Protein AF-A0A839FUB1-F1 (afdb_monomer)

Sequence (98 aa):
MAHAAGHQPRAEEPASLWKRFNAGLHEFYVAPYRRVFARAKRDEEDLFMMLVLSEALGLPNPASGMTLELLPEMLDRMHEWHTRQGLEHSPMDGLSCC

Nearest PDB structures (foldseek):
  2l3l-assembly1_A  TM=3.312E-01  e=4.318E+00  Homo sapiens

Foldseek 3Di:
DDDDDDDDDDDDDPVVVVVVVVVVVVCVVCVVCPVVVVVVVVVVVLVLLCQLVCLVVVNDDPCHPVNPVVNVVSLVCQLVNCVVVVHPFDPDPPDGSD

pLDDT: mean 81.66, std 15.04, range [36.62, 94.81]

Radius of gyration: 26.13 Å; Cα contacts (8 Å, |Δi|>4): 39; chains: 1; bounding box: 70×50×49 Å

Mean predicted aligned error: 11.1 Å

Structure (mmCIF, N/CA/C/O backbone):
data_AF-A0A839FUB1-F1
#
_entry.id   AF-A0A839FUB1-F1
#
loop_
_atom_site.group_PDB
_atom_site.id
_atom_site.type_symbol
_atom_site.label_atom_id
_atom_site.label_alt_id
_atom_site.label_comp_id
_atom_site.label_asym_id
_atom_site.label_entity_id
_atom_site.label_seq_id
_atom_site.pdbx_PDB_ins_code
_atom_site.Cartn_x
_atom_site.Cartn_y
_atom_site.Cartn_z
_atom_site.occupancy
_atom_site.B_iso_or_equiv
_atom_site.auth_seq_id
_atom_site.auth_comp_id
_atom_site.auth_asym_id
_atom_site.auth_atom_id
_atom_site.pdbx_PDB_model_num
ATOM 1 N N . MET A 1 1 ? 49.764 41.118 -29.731 1.00 36.62 1 MET A N 1
ATOM 2 C CA . MET A 1 1 ? 49.498 40.193 -30.852 1.00 36.62 1 MET A CA 1
ATOM 3 C C . MET A 1 1 ? 49.643 38.767 -30.333 1.00 36.62 1 MET A C 1
ATOM 5 O O . MET A 1 1 ? 50.629 38.502 -29.665 1.00 36.62 1 MET A O 1
ATOM 9 N N . ALA A 1 2 ? 48.641 37.925 -30.619 1.00 42.53 2 ALA A N 1
ATOM 10 C CA . ALA A 1 2 ? 48.569 36.461 -30.471 1.00 42.53 2 ALA A CA 1
ATOM 11 C C . ALA A 1 2 ? 48.653 35.823 -29.060 1.00 42.53 2 ALA A C 1
ATOM 13 O O . ALA A 1 2 ? 49.691 35.316 -28.649 1.00 42.53 2 ALA A O 1
ATOM 14 N N . HIS A 1 3 ? 47.496 35.714 -28.390 1.00 37.44 3 HIS A N 1
ATOM 15 C CA . HIS A 1 3 ? 47.187 34.570 -27.519 1.00 37.44 3 HIS A CA 1
ATOM 16 C C . HIS A 1 3 ? 46.635 33.444 -28.406 1.00 37.44 3 HIS A C 1
ATOM 18 O O . HIS A 1 3 ? 45.549 33.584 -28.964 1.00 37.44 3 HIS A O 1
ATOM 24 N N . ALA A 1 4 ? 47.371 32.343 -28.550 1.00 48.09 4 ALA A N 1
ATOM 25 C CA . ALA A 1 4 ? 46.885 31.125 -29.193 1.00 48.09 4 ALA A CA 1
ATOM 26 C C . ALA A 1 4 ? 46.485 30.117 -28.105 1.00 48.09 4 ALA A C 1
ATOM 28 O O . ALA A 1 4 ? 47.308 29.337 -27.636 1.00 48.09 4 ALA A O 1
ATOM 29 N N . ALA A 1 5 ? 45.221 30.160 -27.677 1.00 47.03 5 ALA A N 1
ATOM 30 C CA . ALA A 1 5 ? 44.606 29.074 -26.922 1.00 47.03 5 ALA A CA 1
ATOM 31 C C . ALA A 1 5 ? 44.003 28.098 -27.941 1.00 47.03 5 ALA A C 1
ATOM 33 O O . ALA A 1 5 ? 43.017 28.412 -28.609 1.00 47.03 5 ALA A O 1
ATOM 34 N N . GLY A 1 6 ? 44.664 26.954 -28.117 1.00 41.69 6 GLY A N 1
ATOM 35 C CA . GLY A 1 6 ? 44.225 25.891 -29.010 1.00 41.69 6 GLY A CA 1
ATOM 36 C C . GLY A 1 6 ? 42.842 25.377 -28.617 1.00 41.69 6 GLY A C 1
ATOM 37 O O . GLY A 1 6 ? 42.593 25.015 -27.470 1.00 41.69 6 GLY A O 1
ATOM 38 N N . HIS A 1 7 ? 41.947 25.363 -29.596 1.00 47.47 7 HIS A N 1
ATOM 39 C CA . HIS A 1 7 ? 40.644 24.721 -29.545 1.00 47.47 7 HIS A CA 1
ATOM 40 C C . HIS A 1 7 ? 40.822 23.206 -29.359 1.00 47.47 7 HIS A C 1
ATOM 42 O O . HIS A 1 7 ? 41.402 22.545 -30.219 1.00 47.47 7 HIS A O 1
ATOM 48 N N . GLN A 1 8 ? 40.339 22.655 -28.244 1.00 58.47 8 GLN A N 1
ATOM 49 C CA . GLN A 1 8 ? 40.322 21.210 -28.017 1.00 58.47 8 GLN A CA 1
ATOM 50 C C . GLN A 1 8 ? 38.960 20.639 -28.455 1.00 58.47 8 GLN A C 1
ATOM 52 O O . GLN A 1 8 ? 37.933 21.094 -27.945 1.00 58.47 8 GLN A O 1
ATOM 57 N N . PRO A 1 9 ? 38.906 19.674 -29.394 1.00 48.09 9 PRO A N 1
ATOM 58 C CA . PRO A 1 9 ? 37.639 19.116 -29.856 1.00 48.09 9 PRO A CA 1
ATOM 59 C C . PRO A 1 9 ? 37.016 18.208 -28.783 1.00 48.09 9 PRO A C 1
ATOM 61 O O . PRO A 1 9 ? 37.672 17.310 -28.252 1.00 48.09 9 PRO A O 1
ATOM 64 N N . ARG A 1 10 ? 35.731 18.433 -28.472 1.00 52.19 10 ARG A N 1
ATOM 65 C CA . ARG A 1 10 ? 34.910 17.533 -27.645 1.00 52.19 10 ARG A CA 1
ATOM 66 C C . ARG A 1 10 ? 34.688 16.228 -28.409 1.00 52.19 10 ARG A C 1
ATOM 68 O O . ARG A 1 10 ? 33.915 16.203 -29.360 1.00 52.19 10 ARG A O 1
ATOM 75 N N . ALA A 1 11 ? 35.341 15.151 -27.982 1.00 53.28 11 ALA A N 1
ATOM 76 C CA . ALA A 1 11 ? 34.975 13.804 -28.397 1.00 53.28 11 ALA A CA 1
ATOM 77 C C . ALA A 1 11 ? 33.551 13.507 -27.894 1.00 53.28 11 ALA A C 1
ATOM 79 O O . ALA A 1 11 ? 33.304 13.486 -26.688 1.00 53.28 11 ALA A O 1
ATOM 80 N N . GLU A 1 12 ? 32.601 13.354 -28.813 1.00 57.28 12 GLU A N 1
ATOM 81 C CA . GLU A 1 12 ? 31.224 12.975 -28.499 1.00 57.28 12 GLU A CA 1
ATOM 82 C C . GLU A 1 12 ? 31.181 11.513 -28.029 1.00 57.28 12 GLU A C 1
ATOM 84 O O . GLU A 1 12 ? 31.737 10.610 -28.654 1.00 57.28 12 GLU A O 1
ATOM 89 N N . GLU A 1 13 ? 30.579 11.305 -26.859 1.00 59.03 13 GLU A N 1
ATOM 90 C CA . GLU A 1 13 ? 30.737 10.107 -26.042 1.00 59.03 13 GLU A CA 1
ATOM 91 C C . GLU A 1 13 ? 30.040 8.852 -26.609 1.00 59.03 13 GLU A C 1
ATOM 93 O O . GLU A 1 13 ? 28.847 8.894 -26.935 1.00 59.03 13 GLU A O 1
ATOM 98 N N . PRO A 1 14 ? 30.678 7.665 -26.543 1.00 59.56 14 PRO A N 1
ATOM 99 C CA . PRO A 1 14 ? 30.002 6.379 -26.752 1.00 59.56 14 PRO A CA 1
ATOM 100 C C . PRO A 1 14 ? 28.915 6.087 -25.692 1.00 59.56 14 PRO A C 1
ATOM 102 O O . PRO A 1 14 ? 28.080 5.200 -25.883 1.00 59.56 14 PRO A O 1
ATOM 105 N N . ALA A 1 15 ? 28.875 6.849 -24.592 1.00 65.00 15 ALA A N 1
ATOM 106 C CA . ALA A 1 15 ? 27.924 6.701 -23.491 1.00 65.00 15 ALA A CA 1
ATOM 107 C C . ALA A 1 15 ? 26.448 6.814 -23.923 1.00 65.00 15 ALA A C 1
ATOM 109 O O . ALA A 1 15 ? 25.591 6.134 -23.359 1.00 65.00 15 ALA A O 1
ATOM 110 N N . SER A 1 16 ? 26.133 7.609 -24.953 1.00 81.56 16 SER A N 1
ATOM 111 C CA . SER A 1 16 ? 24.755 7.784 -25.444 1.00 81.56 16 SER A CA 1
ATOM 112 C C . SER A 1 16 ? 24.192 6.511 -26.093 1.00 81.56 16 SER A C 1
ATOM 114 O O . SER A 1 16 ? 23.082 6.075 -25.776 1.00 81.56 16 SER A O 1
ATOM 116 N N . LEU A 1 17 ? 24.971 5.866 -26.966 1.00 85.44 17 LEU A N 1
ATOM 117 C CA . LEU A 1 17 ? 24.547 4.651 -27.669 1.00 85.44 17 LEU A CA 1
ATOM 118 C C . LEU A 1 17 ? 24.513 3.439 -26.734 1.00 85.44 17 LEU A C 1
ATOM 120 O O . LEU A 1 17 ? 23.543 2.682 -26.764 1.00 85.44 17 LEU A O 1
ATOM 124 N N . TRP A 1 18 ? 25.499 3.304 -25.841 1.00 90.88 18 TRP A N 1
ATOM 125 C CA . TRP A 1 18 ? 25.495 2.265 -24.807 1.00 90.88 18 TRP A CA 1
ATOM 126 C C . TRP A 1 18 ? 24.303 2.391 -23.857 1.00 90.88 18 TRP A C 1
ATOM 128 O O . TRP A 1 18 ? 23.658 1.391 -23.541 1.00 90.88 18 TRP A O 1
ATOM 138 N N . LYS A 1 19 ? 23.945 3.616 -23.451 1.00 90.88 19 LYS A N 1
ATOM 139 C CA . LYS A 1 19 ? 22.765 3.866 -22.614 1.00 90.88 19 LYS A CA 1
ATOM 140 C C . LYS A 1 19 ? 21.466 3.480 -23.326 1.00 90.88 19 LYS A C 1
ATOM 142 O O . LYS A 1 19 ? 20.606 2.855 -22.712 1.00 90.88 19 LYS A O 1
ATOM 147 N N . ARG A 1 20 ? 21.334 3.799 -24.620 1.00 88.94 20 ARG A N 1
ATOM 148 C CA . ARG A 1 20 ? 20.170 3.410 -25.442 1.00 88.94 20 ARG A CA 1
ATOM 149 C C . ARG A 1 20 ? 20.069 1.896 -25.620 1.00 88.94 20 ARG A C 1
ATOM 151 O O . ARG A 1 20 ? 18.976 1.350 -25.513 1.00 88.94 20 ARG A O 1
ATOM 158 N N . PHE A 1 21 ? 21.194 1.223 -25.851 1.00 92.81 21 PHE A N 1
ATOM 159 C CA . PHE A 1 21 ? 21.247 -0.234 -25.962 1.00 92.81 21 PHE A CA 1
ATOM 160 C C . PHE A 1 21 ? 20.856 -0.921 -24.645 1.00 92.81 21 PHE A C 1
ATOM 162 O O . PHE A 1 21 ? 20.003 -1.806 -24.644 1.00 92.81 21 PHE A O 1
ATOM 169 N N . ASN A 1 22 ? 21.401 -0.459 -23.515 1.00 92.69 22 ASN A N 1
ATOM 170 C CA . ASN A 1 22 ? 21.056 -0.984 -22.194 1.00 92.69 22 ASN A CA 1
ATOM 171 C C . ASN A 1 22 ? 19.571 -0.757 -21.855 1.00 92.69 22 ASN A C 1
ATOM 173 O O . ASN A 1 22 ? 18.894 -1.667 -21.389 1.00 92.69 22 ASN A O 1
ATOM 177 N N . ALA A 1 23 ? 19.025 0.423 -22.172 1.00 90.38 23 ALA A N 1
ATOM 178 C CA . ALA A 1 23 ? 17.599 0.700 -21.995 1.00 90.38 23 ALA A CA 1
ATOM 179 C C . ALA A 1 23 ? 16.710 -0.238 -22.832 1.00 90.38 23 ALA A C 1
ATOM 181 O O . ALA A 1 23 ? 15.700 -0.724 -22.332 1.00 90.38 23 ALA A O 1
ATOM 182 N N . GLY A 1 24 ? 17.102 -0.532 -24.077 1.00 90.94 24 GLY A N 1
ATOM 183 C CA . GLY A 1 24 ? 16.389 -1.478 -24.940 1.00 90.94 24 GLY A CA 1
ATOM 184 C C . GLY A 1 24 ? 16.418 -2.914 -24.411 1.00 90.94 24 GLY A C 1
ATOM 185 O O . GLY A 1 24 ? 15.390 -3.587 -24.417 1.00 90.94 24 GLY A O 1
ATOM 186 N N . LEU A 1 25 ? 17.565 -3.370 -23.897 1.00 92.88 25 LEU A N 1
ATOM 187 C CA . LEU A 1 25 ? 17.674 -4.674 -23.237 1.00 92.88 25 LEU A CA 1
ATOM 188 C C . LEU A 1 25 ? 16.821 -4.735 -21.969 1.00 92.88 25 LEU A C 1
ATOM 190 O O . LEU A 1 25 ? 16.058 -5.680 -21.794 1.00 92.88 25 LEU A O 1
ATOM 194 N N . HIS A 1 26 ? 16.910 -3.723 -21.108 1.00 90.00 26 HIS A N 1
ATOM 195 C CA . HIS A 1 26 ? 16.093 -3.641 -19.900 1.00 90.00 26 HIS A CA 1
ATOM 196 C C . HIS A 1 26 ? 14.596 -3.699 -20.231 1.00 90.00 26 HIS A C 1
ATOM 198 O O . HIS A 1 26 ? 13.855 -4.468 -19.623 1.00 90.00 26 HIS A O 1
ATOM 204 N N . GLU A 1 27 ? 14.153 -2.942 -21.237 1.00 88.25 27 GLU A N 1
ATOM 205 C CA . GLU A 1 27 ? 12.768 -2.963 -21.706 1.00 88.25 27 GLU A CA 1
ATOM 206 C C . GLU A 1 27 ? 12.358 -4.352 -22.215 1.00 88.25 27 GLU A C 1
ATOM 208 O O . GLU A 1 27 ? 11.299 -4.848 -21.838 1.00 88.25 27 GLU A O 1
ATOM 213 N N . PHE A 1 28 ? 13.209 -5.016 -23.002 1.00 90.06 28 PHE A N 1
ATOM 214 C CA . PHE A 1 28 ? 12.963 -6.377 -23.487 1.00 90.06 28 PHE A CA 1
ATOM 215 C C . PHE A 1 28 ? 12.792 -7.388 -22.341 1.00 90.06 28 PHE A C 1
ATOM 217 O O . PHE A 1 28 ? 11.901 -8.235 -22.396 1.00 90.06 28 PHE A O 1
ATOM 224 N N . TYR A 1 29 ? 13.600 -7.274 -21.283 1.00 88.44 29 TYR A N 1
ATOM 225 C CA . TYR A 1 29 ? 13.508 -8.150 -20.113 1.00 88.44 29 TYR A CA 1
ATOM 226 C C . TYR A 1 29 ? 12.298 -7.848 -19.224 1.00 88.44 29 TYR A C 1
ATOM 228 O O . TYR A 1 29 ? 11.659 -8.777 -18.735 1.00 88.44 29 TYR A O 1
ATOM 236 N N . VAL A 1 30 ? 11.970 -6.575 -18.993 1.00 88.81 30 VAL A N 1
ATOM 237 C CA . VAL A 1 30 ? 10.913 -6.175 -18.047 1.00 88.81 30 VAL A CA 1
ATOM 238 C C . VAL A 1 30 ? 9.519 -6.226 -18.671 1.00 88.81 30 VAL A C 1
ATOM 240 O O . VAL A 1 30 ? 8.551 -6.543 -17.975 1.00 88.81 30 VAL A O 1
ATOM 243 N N . ALA A 1 31 ? 9.385 -5.940 -19.970 1.00 88.12 31 ALA A N 1
ATOM 244 C CA . ALA A 1 31 ? 8.090 -5.825 -20.642 1.00 88.12 31 ALA A CA 1
ATOM 245 C C . ALA A 1 31 ? 7.139 -7.026 -20.424 1.00 88.12 31 ALA A C 1
ATOM 247 O O . ALA A 1 31 ? 5.968 -6.774 -20.117 1.00 88.12 31 ALA A O 1
ATOM 248 N N . PRO A 1 32 ? 7.583 -8.301 -20.484 1.00 89.88 32 PRO A N 1
ATOM 249 C CA . PRO A 1 32 ? 6.706 -9.457 -20.265 1.00 89.88 32 PRO A CA 1
ATOM 250 C C . PRO A 1 32 ? 6.137 -9.542 -18.841 1.00 89.88 32 PRO A C 1
ATOM 252 O O . PRO A 1 32 ? 5.021 -10.021 -18.642 1.00 89.88 32 PRO A O 1
ATOM 255 N N . TYR A 1 33 ? 6.877 -9.044 -17.847 1.00 91.12 33 TYR A N 1
ATOM 256 C CA . TYR A 1 33 ? 6.540 -9.182 -16.426 1.00 91.12 33 TYR A CA 1
ATOM 257 C C . TYR A 1 33 ? 5.762 -8.000 -15.856 1.00 91.12 33 TYR A C 1
ATOM 259 O O . TYR A 1 33 ? 5.324 -8.059 -14.710 1.00 91.12 33 TYR A O 1
ATOM 267 N N . ARG A 1 34 ? 5.515 -6.942 -16.637 1.00 90.06 34 ARG A N 1
ATOM 268 C CA . ARG A 1 34 ? 4.800 -5.739 -16.168 1.00 90.06 34 ARG A CA 1
ATOM 269 C C . ARG A 1 34 ? 3.475 -6.048 -15.482 1.00 90.06 34 ARG A C 1
ATOM 271 O O . ARG A 1 34 ? 3.150 -5.430 -14.476 1.00 90.06 34 ARG A O 1
ATOM 278 N N . ARG A 1 35 ? 2.718 -7.015 -16.009 1.00 91.94 35 ARG A N 1
ATOM 279 C CA . ARG A 1 35 ? 1.442 -7.442 -15.415 1.00 91.94 35 ARG A CA 1
ATOM 280 C C . ARG A 1 35 ? 1.640 -8.133 -14.069 1.00 91.94 35 ARG A C 1
ATOM 282 O O . ARG A 1 35 ? 0.900 -7.843 -13.138 1.00 91.94 35 ARG A O 1
ATOM 289 N N . VAL A 1 36 ? 2.637 -9.012 -13.972 1.00 93.38 36 VAL A N 1
ATOM 290 C CA . VAL A 1 36 ? 2.973 -9.723 -12.731 1.00 93.38 36 VAL A CA 1
ATOM 291 C C . VAL A 1 36 ? 3.453 -8.732 -11.678 1.00 93.38 36 VAL A C 1
ATOM 293 O O . VAL A 1 36 ? 2.954 -8.758 -10.563 1.00 93.38 36 VAL A O 1
ATOM 296 N N . PHE A 1 37 ? 4.330 -7.796 -12.043 1.00 92.75 37 PHE A N 1
ATOM 297 C CA . PHE A 1 37 ? 4.781 -6.747 -11.130 1.00 92.75 37 PHE A CA 1
ATOM 298 C C . PHE A 1 37 ? 3.651 -5.814 -10.703 1.00 92.75 37 PHE A C 1
ATOM 300 O O . PHE A 1 37 ? 3.554 -5.483 -9.528 1.00 92.75 37 PHE A O 1
ATOM 307 N N . ALA A 1 38 ? 2.760 -5.426 -11.618 1.00 93.25 38 ALA A N 1
ATOM 308 C CA . ALA A 1 38 ? 1.595 -4.624 -11.263 1.00 93.25 38 ALA A CA 1
ATOM 309 C C . ALA A 1 38 ? 0.658 -5.371 -10.304 1.00 93.25 38 ALA A C 1
ATOM 311 O O . ALA A 1 38 ? 0.087 -4.751 -9.413 1.00 93.25 38 ALA A O 1
ATOM 312 N N . ARG A 1 39 ? 0.501 -6.689 -10.474 1.00 92.62 39 ARG A N 1
ATOM 313 C CA . ARG A 1 39 ? -0.277 -7.519 -9.552 1.00 92.62 39 ARG A CA 1
ATOM 314 C C . ARG A 1 39 ? 0.405 -7.626 -8.189 1.00 92.62 39 ARG A C 1
ATOM 316 O O . ARG A 1 39 ? -0.243 -7.330 -7.199 1.00 92.62 39 ARG A O 1
ATOM 323 N N . ALA A 1 40 ? 1.696 -7.950 -8.162 1.00 94.81 40 ALA A N 1
ATOM 324 C CA . ALA A 1 40 ? 2.479 -8.060 -6.935 1.00 94.81 40 ALA A CA 1
ATOM 325 C C . ALA A 1 40 ? 2.478 -6.752 -6.135 1.00 94.81 40 ALA A C 1
ATOM 327 O O . ALA A 1 40 ? 2.262 -6.774 -4.931 1.00 94.81 40 ALA A O 1
ATOM 328 N N . LYS A 1 41 ? 2.630 -5.609 -6.816 1.00 93.44 41 LYS A N 1
ATOM 329 C CA . LYS A 1 41 ? 2.542 -4.292 -6.184 1.00 93.44 41 LYS A CA 1
ATOM 330 C C . LYS A 1 41 ? 1.177 -4.060 -5.530 1.00 93.44 41 LYS A C 1
ATOM 332 O O . LYS A 1 41 ? 1.127 -3.578 -4.409 1.00 93.44 41 LYS A O 1
ATOM 337 N N . ARG A 1 42 ? 0.079 -4.406 -6.212 1.00 92.25 42 ARG A N 1
ATOM 338 C CA . ARG A 1 42 ? -1.270 -4.284 -5.630 1.00 92.25 42 ARG A CA 1
ATOM 339 C C . ARG A 1 42 ? -1.457 -5.213 -4.436 1.00 92.25 42 ARG A C 1
ATOM 341 O O . ARG A 1 42 ? -1.977 -4.776 -3.425 1.00 92.25 42 ARG A O 1
ATOM 348 N N . ASP A 1 43 ? -1.003 -6.460 -4.545 1.00 94.25 43 ASP A N 1
ATOM 349 C CA . ASP A 1 43 ? -1.086 -7.426 -3.445 1.00 94.25 43 ASP A CA 1
ATOM 350 C C . ASP A 1 43 ? -0.299 -6.932 -2.211 1.00 94.25 43 ASP A C 1
ATOM 352 O O . ASP A 1 43 ? -0.755 -7.092 -1.082 1.00 94.25 43 ASP A O 1
ATOM 356 N N . GLU A 1 44 ? 0.853 -6.283 -2.416 1.00 94.25 44 GLU A N 1
ATOM 357 C CA . GLU A 1 44 ? 1.636 -5.637 -1.354 1.00 94.25 44 GLU A CA 1
ATOM 358 C C . GLU A 1 44 ? 0.906 -4.429 -0.744 1.00 94.25 44 GLU A C 1
ATOM 360 O O . GLU A 1 44 ? 0.846 -4.304 0.479 1.00 94.25 44 GLU A O 1
ATOM 365 N N . GLU A 1 45 ? 0.306 -3.570 -1.573 1.00 93.31 45 GLU A N 1
ATOM 366 C CA . GLU A 1 45 ? -0.502 -2.429 -1.118 1.00 93.31 45 GLU A CA 1
ATOM 367 C C . GLU A 1 45 ? -1.715 -2.887 -0.290 1.00 93.31 45 GLU A C 1
ATOM 369 O O . GLU A 1 45 ? -1.985 -2.325 0.774 1.00 93.31 45 GLU A O 1
ATOM 374 N N . ASP A 1 46 ? -2.418 -3.932 -0.734 1.00 93.94 46 ASP A N 1
ATOM 375 C CA . ASP A 1 46 ? -3.587 -4.470 -0.037 1.00 93.94 46 ASP A CA 1
ATOM 376 C C . ASP A 1 46 ? -3.181 -5.159 1.285 1.00 93.94 46 ASP A C 1
ATOM 378 O O . ASP A 1 46 ? -3.871 -5.008 2.298 1.00 93.94 46 ASP A O 1
ATOM 382 N N . LEU A 1 47 ? -2.036 -5.858 1.315 1.00 92.00 47 LEU A N 1
ATOM 383 C CA . LEU A 1 47 ? -1.463 -6.429 2.541 1.00 92.00 47 LEU A CA 1
ATOM 384 C C . LEU A 1 47 ? -1.105 -5.335 3.552 1.00 92.00 47 LEU A C 1
ATOM 386 O O . LEU A 1 47 ? -1.395 -5.466 4.741 1.00 92.00 47 LEU A O 1
ATOM 390 N N . PHE A 1 48 ? -0.478 -4.257 3.088 1.00 91.75 48 PHE A N 1
ATOM 391 C CA . PHE A 1 48 ? -0.073 -3.152 3.946 1.00 91.75 48 PHE A CA 1
ATOM 392 C C . PHE A 1 48 ? -1.280 -2.423 4.543 1.00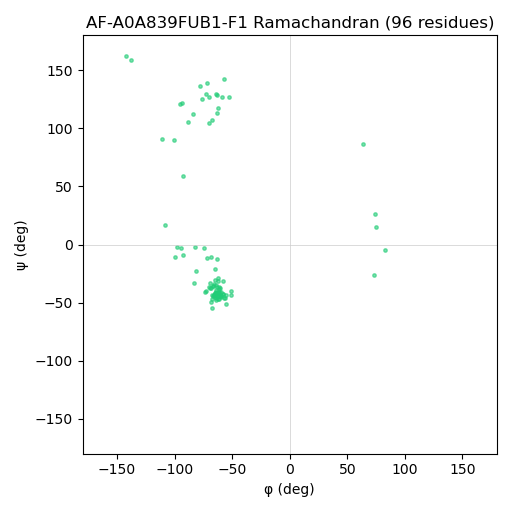 91.75 48 PHE A C 1
ATOM 394 O O . PHE A 1 48 ? -1.318 -2.183 5.750 1.00 91.75 48 PHE A O 1
ATOM 401 N N . MET A 1 49 ? -2.307 -2.168 3.727 1.00 91.62 49 MET A N 1
ATOM 402 C CA . MET A 1 49 ? -3.580 -1.621 4.194 1.00 91.62 49 MET A CA 1
ATOM 403 C C . MET A 1 49 ? -4.208 -2.510 5.274 1.00 91.62 49 MET A C 1
ATOM 405 O O . MET A 1 49 ? -4.616 -2.015 6.324 1.00 91.62 49 MET A O 1
ATOM 409 N N . MET A 1 50 ? -4.232 -3.830 5.061 1.00 90.06 50 MET A N 1
ATOM 410 C CA . MET A 1 50 ? -4.765 -4.776 6.042 1.00 90.06 50 MET A CA 1
ATOM 411 C C . MET A 1 50 ? -3.998 -4.716 7.368 1.00 90.06 50 MET A C 1
ATOM 413 O O . MET A 1 50 ? -4.631 -4.706 8.421 1.00 90.06 50 MET A O 1
ATOM 417 N N . LEU A 1 51 ? -2.663 -4.663 7.342 1.00 91.44 51 LEU A N 1
ATOM 418 C CA 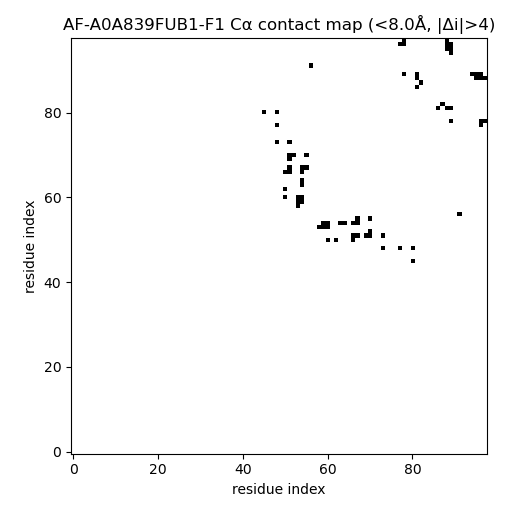. LEU A 1 51 ? -1.844 -4.582 8.557 1.00 91.44 51 LEU A CA 1
ATOM 419 C C . LEU A 1 51 ? -2.123 -3.295 9.346 1.00 91.44 51 LEU A C 1
ATOM 421 O O . LEU A 1 51 ? -2.353 -3.356 10.551 1.00 91.44 51 LEU A O 1
ATOM 425 N N . VAL A 1 52 ? -2.162 -2.148 8.663 1.00 90.69 52 VAL A N 1
ATOM 426 C CA . VAL A 1 52 ? -2.412 -0.839 9.288 1.00 90.69 52 VAL A CA 1
ATOM 427 C C . VAL A 1 52 ? -3.835 -0.752 9.857 1.00 90.69 52 VAL A C 1
ATOM 429 O O . VAL A 1 52 ? -4.022 -0.299 10.984 1.00 90.69 52 VAL A O 1
ATOM 432 N N . LEU A 1 53 ? -4.848 -1.223 9.121 1.00 88.56 53 LEU A N 1
ATOM 433 C CA . LEU A 1 53 ? -6.234 -1.232 9.605 1.00 88.56 53 LEU A CA 1
ATOM 434 C C . LEU A 1 53 ? -6.438 -2.223 10.755 1.00 88.56 53 LEU A C 1
ATOM 436 O O . LEU A 1 53 ? -7.163 -1.920 11.698 1.00 88.56 53 LEU A O 1
ATOM 440 N N . SER A 1 54 ? -5.780 -3.384 10.709 1.00 88.25 54 SER A N 1
ATOM 441 C CA . SER A 1 54 ? -5.809 -4.357 11.808 1.00 88.25 54 SER A CA 1
ATOM 442 C C . SER A 1 54 ? -5.304 -3.725 13.104 1.00 88.25 54 SER A C 1
ATOM 444 O O . SER A 1 54 ? -5.931 -3.896 14.144 1.00 88.25 54 SER A O 1
ATOM 446 N N . GLU A 1 55 ? -4.231 -2.934 13.031 1.00 87.06 55 GLU A N 1
ATOM 447 C CA . GLU A 1 55 ? -3.718 -2.178 14.176 1.00 87.06 55 GLU A CA 1
ATOM 448 C C . GLU A 1 55 ? -4.745 -1.171 14.709 1.00 87.06 55 GLU A C 1
ATOM 450 O O . GLU A 1 55 ? -4.997 -1.126 15.912 1.00 87.06 55 GLU A O 1
ATOM 455 N N . ALA A 1 56 ? -5.382 -0.397 13.824 1.00 85.50 56 ALA A N 1
ATOM 456 C CA . ALA A 1 56 ? -6.398 0.579 14.216 1.00 85.50 56 ALA A CA 1
ATOM 457 C C . ALA A 1 56 ? -7.627 -0.073 14.880 1.00 85.50 56 ALA A C 1
ATOM 459 O O . ALA A 1 56 ? -8.233 0.515 15.774 1.00 85.50 56 ALA A O 1
ATOM 460 N N . LEU A 1 57 ? -7.958 -1.306 14.483 1.00 85.56 57 LEU A N 1
ATOM 461 C CA . LEU A 1 57 ? -9.017 -2.131 15.076 1.00 85.56 57 LEU A CA 1
ATOM 462 C C . LEU A 1 57 ? -8.570 -2.885 16.345 1.00 85.56 57 LEU A C 1
ATOM 464 O O . LEU A 1 57 ? -9.374 -3.589 16.956 1.00 85.56 57 LEU A O 1
ATOM 468 N N . GLY A 1 58 ? -7.302 -2.763 16.752 1.00 86.94 58 GLY A N 1
ATOM 469 C CA . GLY A 1 58 ? -6.743 -3.449 17.919 1.00 86.94 58 GLY A CA 1
ATOM 470 C C . GLY A 1 58 ? -6.476 -4.943 17.708 1.00 86.94 58 GLY A C 1
ATOM 471 O O . GLY A 1 58 ? -6.276 -5.677 18.679 1.00 86.94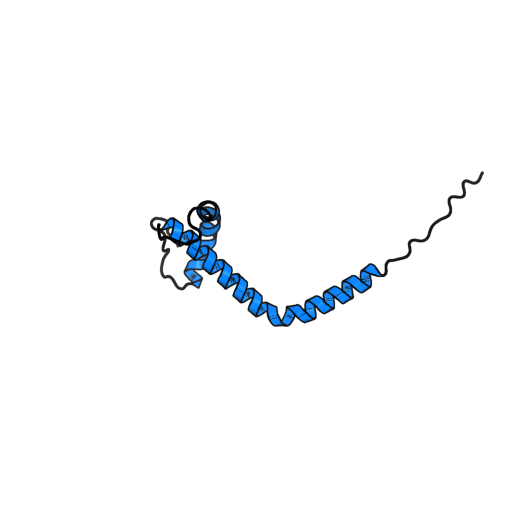 58 GLY A O 1
ATOM 472 N N . LEU A 1 59 ? -6.474 -5.415 16.458 1.00 88.69 59 LEU A N 1
ATOM 473 C CA . LEU A 1 59 ? -6.098 -6.782 16.118 1.00 88.69 59 LEU A CA 1
ATOM 474 C C . LEU A 1 59 ? -4.569 -6.925 16.175 1.00 88.69 59 LEU A C 1
ATOM 476 O O . LEU A 1 59 ? -3.855 -6.191 15.484 1.00 88.69 59 LEU A O 1
ATOM 480 N N . PRO A 1 60 ? -4.044 -7.893 16.946 1.00 87.38 60 PRO A N 1
ATOM 481 C CA . PRO A 1 60 ? -2.606 -8.081 17.065 1.00 87.38 60 PRO A CA 1
ATOM 482 C C . PRO A 1 60 ? -2.017 -8.484 15.711 1.00 87.38 60 PRO A C 1
ATOM 484 O O . PRO A 1 60 ? -2.482 -9.436 15.081 1.00 87.38 60 PRO A O 1
ATOM 487 N N . ASN A 1 61 ? -0.968 -7.788 15.273 1.00 88.12 61 ASN A N 1
ATOM 488 C CA . ASN A 1 61 ? -0.275 -8.093 14.026 1.00 88.12 61 ASN A CA 1
ATOM 489 C C . ASN A 1 61 ? 1.257 -7.989 14.213 1.00 88.12 61 ASN A C 1
ATOM 491 O O . ASN A 1 61 ? 1.735 -7.357 15.154 1.00 88.12 61 ASN A O 1
ATOM 495 N N . PRO A 1 62 ? 2.073 -8.633 13.358 1.00 87.50 62 PRO A N 1
ATOM 496 C CA . PRO A 1 62 ? 3.530 -8.653 13.536 1.00 87.50 62 PRO A CA 1
ATOM 497 C C . PRO A 1 62 ? 4.202 -7.288 13.318 1.00 87.50 62 PRO A C 1
ATOM 499 O O . PRO A 1 62 ? 5.385 -7.139 13.617 1.00 87.50 62 PRO A O 1
ATOM 502 N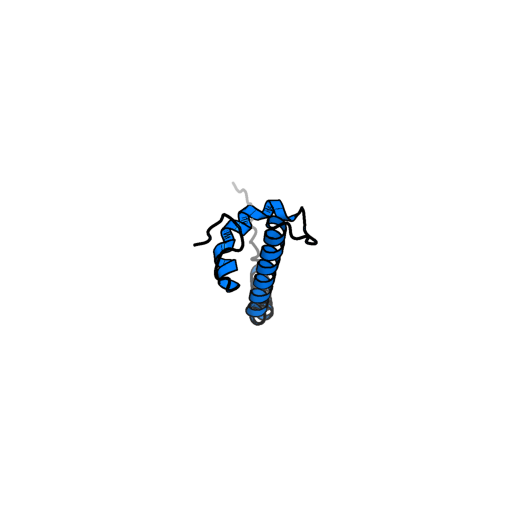 N . ALA A 1 63 ? 3.471 -6.307 12.788 1.00 86.19 63 ALA A N 1
ATOM 503 C CA . ALA A 1 63 ? 3.925 -4.948 12.536 1.00 86.19 63 ALA A CA 1
ATOM 504 C C . ALA A 1 63 ? 3.298 -3.920 13.506 1.00 86.19 63 ALA A C 1
ATOM 506 O O . ALA A 1 63 ? 3.341 -2.714 13.234 1.00 86.19 63 ALA A O 1
ATOM 507 N N . SER A 1 64 ? 2.719 -4.378 14.625 1.00 82.00 64 SER A N 1
ATOM 508 C CA . SER A 1 64 ? 2.081 -3.514 15.621 1.00 82.00 64 SER A CA 1
ATOM 509 C C . SER A 1 64 ? 3.043 -2.456 16.166 1.00 82.00 64 SER A C 1
ATOM 511 O O . SER A 1 64 ? 4.242 -2.693 16.325 1.00 82.00 64 SER A O 1
ATOM 513 N N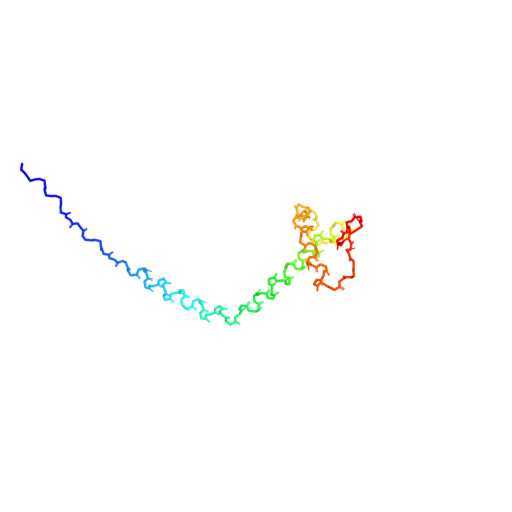 . GLY A 1 65 ? 2.527 -1.253 16.409 1.00 78.19 65 GLY A N 1
ATOM 514 C CA . GLY A 1 65 ? 3.299 -0.078 16.822 1.00 78.19 65 GLY A CA 1
ATOM 515 C C . GLY A 1 65 ? 4.160 0.581 15.732 1.00 78.19 65 GLY A C 1
ATOM 516 O O . GLY A 1 65 ? 4.385 1.784 15.804 1.00 78.19 65 GLY A O 1
ATOM 517 N N . MET A 1 66 ? 4.608 -0.145 14.699 1.00 80.69 66 MET A N 1
ATOM 518 C CA . MET A 1 66 ? 5.392 0.434 13.587 1.00 80.69 66 MET A CA 1
ATOM 519 C C . MET A 1 66 ? 4.517 1.111 12.526 1.00 80.69 66 MET A C 1
ATOM 521 O O . MET A 1 66 ? 4.987 1.956 11.769 1.00 80.69 66 MET A O 1
ATOM 525 N N . THR A 1 67 ? 3.248 0.721 12.449 1.00 80.88 67 THR A N 1
ATOM 526 C CA . THR A 1 67 ? 2.332 1.065 11.355 1.00 80.88 67 THR A CA 1
ATOM 527 C C . THR A 1 67 ? 1.386 2.225 11.673 1.00 80.88 67 THR A C 1
ATOM 529 O O . THR A 1 67 ? 0.764 2.758 10.757 1.00 80.88 67 THR A O 1
ATOM 532 N N . LEU A 1 68 ? 1.309 2.673 12.932 1.00 79.62 68 LEU A N 1
ATOM 533 C CA . LEU A 1 68 ? 0.394 3.744 13.360 1.00 79.62 68 LEU A CA 1
ATOM 534 C C . LEU A 1 68 ? 0.659 5.081 12.657 1.00 79.62 68 LEU A C 1
ATOM 536 O O . LEU A 1 68 ? -0.281 5.780 12.292 1.00 79.62 68 LEU A O 1
ATOM 540 N N . GLU A 1 69 ? 1.924 5.402 12.392 1.00 84.50 69 GLU A N 1
ATOM 541 C CA . GLU A 1 69 ? 2.320 6.633 11.689 1.00 84.50 69 GLU A CA 1
ATOM 542 C C . GLU A 1 69 ? 1.829 6.678 10.236 1.00 84.50 69 GLU A C 1
ATOM 544 O O . GLU A 1 69 ? 1.733 7.737 9.622 1.00 84.50 69 GLU A O 1
ATOM 549 N N . LEU A 1 70 ? 1.517 5.513 9.672 1.00 87.69 70 LEU A N 1
ATOM 550 C CA . LEU A 1 70 ? 1.090 5.359 8.285 1.00 87.69 70 LEU A CA 1
ATOM 551 C C . LEU A 1 70 ? -0.437 5.396 8.162 1.00 87.69 70 LEU A C 1
ATOM 553 O O . LEU A 1 70 ? -0.956 5.469 7.049 1.00 87.69 70 LEU A O 1
ATOM 557 N N . LEU A 1 71 ? -1.157 5.376 9.291 1.00 87.94 71 LEU A N 1
ATOM 558 C CA . LEU A 1 71 ? -2.614 5.377 9.328 1.00 87.94 71 LEU A CA 1
ATOM 559 C C . LEU A 1 71 ? -3.235 6.563 8.569 1.00 87.94 71 LEU A C 1
ATOM 561 O O . LEU A 1 71 ? -4.154 6.303 7.796 1.00 87.94 71 LEU A O 1
ATOM 565 N N . PRO A 1 72 ? -2.750 7.820 8.683 1.00 87.44 72 PRO A N 1
ATOM 566 C CA . PRO A 1 72 ? -3.335 8.939 7.940 1.00 87.44 72 PRO A CA 1
ATOM 567 C C . PRO A 1 72 ? -3.287 8.730 6.419 1.00 87.44 72 PRO A C 1
ATOM 569 O O . PRO A 1 72 ? -4.297 8.883 5.743 1.00 87.44 72 PRO A O 1
ATOM 572 N N . GLU A 1 73 ? -2.143 8.286 5.894 1.00 89.88 73 GLU A N 1
ATOM 573 C CA . GLU A 1 73 ? -1.964 8.019 4.460 1.00 89.88 73 GLU A CA 1
ATOM 574 C C . GLU A 1 73 ? -2.816 6.830 3.984 1.00 89.88 73 GLU A C 1
ATOM 576 O O . GLU A 1 73 ? -3.318 6.816 2.860 1.00 89.88 73 GLU A O 1
ATOM 58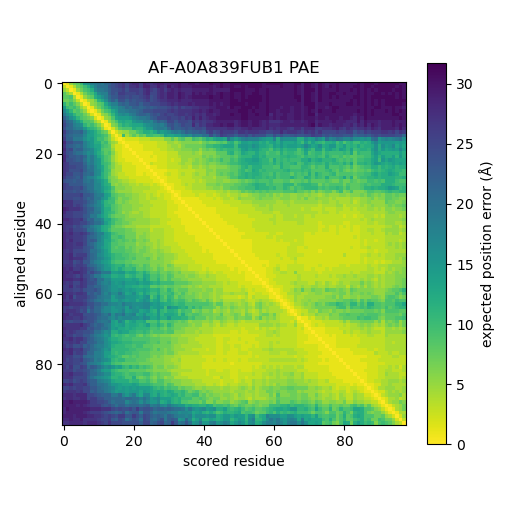1 N N . MET A 1 74 ? -2.988 5.808 4.827 1.00 89.75 74 MET A N 1
ATOM 582 C CA . MET A 1 74 ? -3.850 4.669 4.503 1.00 89.75 74 MET A CA 1
ATOM 583 C C . MET A 1 74 ? -5.329 5.050 4.505 1.00 89.75 74 MET A C 1
ATOM 585 O O . MET A 1 74 ? -6.077 4.581 3.648 1.00 89.75 74 MET A O 1
ATOM 589 N N . LEU A 1 75 ? -5.753 5.932 5.413 1.00 88.19 75 LEU A N 1
ATOM 590 C CA . LEU A 1 75 ? -7.126 6.430 5.453 1.00 88.19 75 LEU A CA 1
ATOM 591 C C . LEU A 1 75 ? -7.505 7.172 4.163 1.00 88.19 75 LEU A C 1
ATOM 593 O O . LEU A 1 75 ? -8.600 6.945 3.651 1.00 88.19 75 LE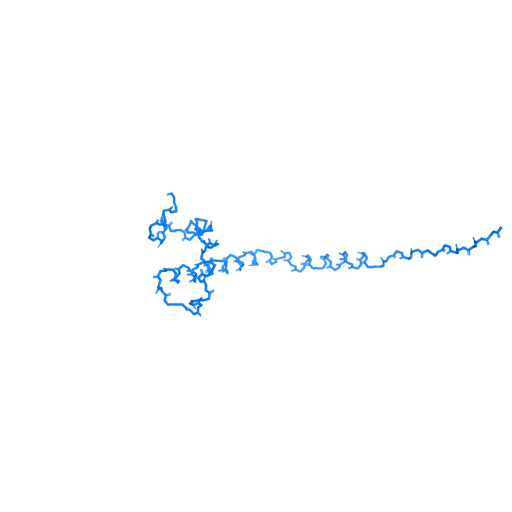U A O 1
ATOM 597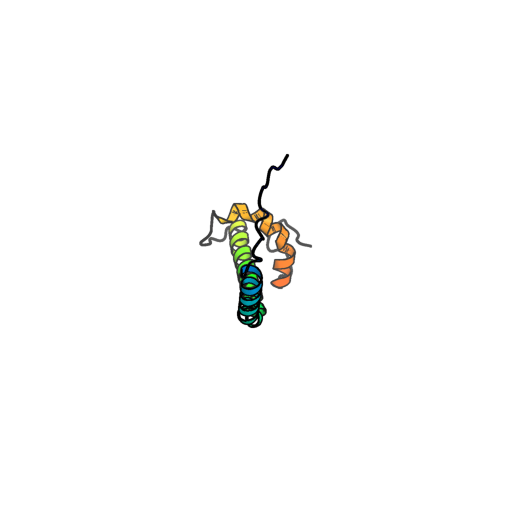 N N . ASP A 1 76 ? -6.592 7.949 3.573 1.00 89.06 76 ASP A N 1
ATOM 598 C CA . ASP A 1 76 ? -6.833 8.636 2.292 1.00 89.06 76 ASP A CA 1
ATOM 599 C C . ASP A 1 76 ? -7.091 7.661 1.128 1.00 89.06 76 ASP A C 1
ATOM 601 O O . ASP A 1 76 ? -7.828 7.963 0.188 1.00 89.06 76 ASP A O 1
ATOM 605 N N . ARG A 1 77 ? -6.516 6.455 1.194 1.00 89.69 77 ARG A N 1
ATOM 606 C CA . ARG A 1 77 ? -6.620 5.416 0.150 1.00 89.69 77 ARG A CA 1
ATOM 607 C C . ARG A 1 77 ? -7.691 4.367 0.439 1.00 89.69 77 ARG A C 1
ATOM 609 O O . ARG A 1 77 ? -7.909 3.449 -0.356 1.00 89.69 77 ARG A O 1
ATOM 616 N N . MET A 1 78 ? -8.355 4.485 1.581 1.00 89.69 78 MET A N 1
ATOM 617 C CA . MET A 1 78 ? -9.239 3.465 2.123 1.00 89.69 78 MET A CA 1
ATOM 618 C C . MET A 1 78 ? -10.459 3.217 1.223 1.00 89.69 78 MET A C 1
ATOM 620 O O . MET A 1 78 ? -10.817 2.059 1.004 1.00 89.69 78 MET A O 1
ATOM 624 N N . HIS A 1 79 ? -11.035 4.273 0.628 1.00 90.94 79 HIS A N 1
ATOM 625 C CA . HIS A 1 79 ? -12.190 4.170 -0.278 1.00 90.94 79 HIS A CA 1
ATOM 626 C C . HIS A 1 79 ? -11.946 3.228 -1.453 1.00 90.94 79 HIS A C 1
ATOM 628 O O . HIS A 1 79 ? -12.723 2.307 -1.722 1.00 90.94 79 HIS A O 1
ATOM 634 N N . GLU A 1 80 ? -10.832 3.447 -2.144 1.00 91.06 80 GLU A N 1
ATOM 635 C CA . GLU A 1 80 ? -10.469 2.646 -3.303 1.00 91.06 80 GLU A CA 1
ATOM 636 C C . GLU A 1 80 ? -10.147 1.208 -2.902 1.00 91.06 80 GLU A C 1
ATOM 638 O O . GLU A 1 80 ? -10.461 0.280 -3.645 1.00 91.06 80 GLU A O 1
ATOM 643 N N . TRP A 1 81 ? -9.529 1.012 -1.736 1.00 92.06 81 TRP A N 1
ATOM 644 C CA . TRP A 1 81 ? -9.209 -0.315 -1.231 1.00 92.06 81 TRP A CA 1
ATOM 645 C C . TRP A 1 81 ? -10.466 -1.114 -0.875 1.00 92.06 81 TRP A C 1
ATOM 647 O O . TRP A 1 81 ? -10.654 -2.194 -1.431 1.00 92.06 81 TRP A O 1
ATOM 657 N N . HIS A 1 82 ? -11.360 -0.602 -0.020 1.00 89.62 82 HIS A N 1
ATOM 658 C CA . HIS A 1 82 ? -12.509 -1.393 0.458 1.00 89.62 82 HIS A CA 1
ATOM 659 C C . HIS A 1 82 ? -13.460 -1.763 -0.690 1.00 89.62 82 HIS A C 1
ATOM 661 O O . HIS A 1 82 ? -13.930 -2.901 -0.764 1.00 89.62 82 HIS A O 1
ATOM 667 N N . THR A 1 83 ? -13.603 -0.856 -1.664 1.00 90.50 83 THR A N 1
ATOM 668 C CA . THR A 1 83 ? -14.344 -1.102 -2.906 1.00 90.50 83 THR A CA 1
ATOM 669 C C . THR A 1 83 ? -13.710 -2.234 -3.720 1.00 90.50 83 THR A C 1
ATOM 671 O O . THR A 1 83 ? -14.416 -3.121 -4.199 1.00 90.50 83 THR A O 1
ATOM 674 N N . ARG A 1 84 ? -12.374 -2.258 -3.864 1.00 90.88 84 ARG A N 1
ATOM 675 C CA . ARG A 1 84 ? -11.665 -3.359 -4.549 1.00 90.88 84 ARG A CA 1
ATOM 676 C C . ARG A 1 84 ? -11.772 -4.684 -3.804 1.00 90.88 84 ARG A C 1
ATOM 678 O O . ARG A 1 84 ? -11.831 -5.727 -4.452 1.00 90.88 84 ARG A O 1
ATOM 685 N N . GLN A 1 85 ? -11.805 -4.645 -2.474 1.00 90.50 85 GLN A N 1
ATOM 686 C CA . GLN A 1 85 ? -12.002 -5.832 -1.646 1.00 90.50 85 GLN A CA 1
ATOM 687 C C . GLN A 1 85 ? -13.440 -6.372 -1.704 1.00 90.50 85 GLN A C 1
ATOM 689 O O . GLN A 1 85 ? -13.677 -7.489 -1.249 1.00 90.50 85 GLN A O 1
ATOM 694 N N . GLY A 1 86 ? -14.385 -5.615 -2.276 1.00 90.88 86 GLY A N 1
ATOM 695 C CA . GLY A 1 86 ? -15.794 -5.995 -2.356 1.00 90.88 86 GLY A CA 1
ATOM 696 C C . GLY A 1 86 ? -16.526 -5.879 -1.019 1.00 90.88 86 GLY A C 1
ATOM 697 O O . GLY A 1 86 ? -17.487 -6.611 -0.792 1.00 90.88 86 GLY A O 1
ATOM 698 N N . LEU A 1 87 ? -16.059 -5.002 -0.125 1.00 88.69 87 LEU A N 1
ATOM 699 C CA . LEU A 1 87 ? -16.738 -4.709 1.134 1.00 88.69 87 LEU A CA 1
ATOM 700 C C . LEU A 1 87 ? -17.924 -3.774 0.870 1.00 88.69 87 LEU A C 1
ATOM 702 O O . LEU A 1 87 ? -17.806 -2.810 0.120 1.00 88.69 87 LEU A O 1
ATOM 706 N N . GLU A 1 88 ? -19.074 -4.055 1.486 1.00 85.81 88 GLU A N 1
ATOM 707 C CA . GLU A 1 88 ? -20.270 -3.215 1.323 1.00 85.81 88 GLU A CA 1
ATOM 708 C C . GLU A 1 88 ? -20.111 -1.844 1.996 1.00 85.81 88 GLU A C 1
ATOM 710 O O . GLU A 1 88 ? -20.650 -0.849 1.518 1.00 85.81 88 GLU A O 1
ATOM 715 N N . HIS A 1 89 ? -19.375 -1.798 3.110 1.00 84.38 89 HIS A N 1
ATOM 716 C CA . HIS A 1 89 ? -19.162 -0.605 3.921 1.00 84.38 89 HIS A CA 1
ATOM 717 C C . HIS A 1 89 ? -17.735 -0.558 4.467 1.00 84.38 89 HIS A C 1
ATOM 719 O O . HIS A 1 89 ? -17.041 -1.574 4.562 1.00 84.38 89 HIS A O 1
ATOM 725 N N . SER A 1 90 ? -17.346 0.643 4.894 1.00 83.31 90 SER A N 1
ATOM 726 C CA . SER A 1 90 ? -16.128 0.878 5.661 1.00 83.31 90 SER A CA 1
ATOM 727 C C . SER A 1 90 ? -16.050 -0.027 6.898 1.00 83.31 90 SER A C 1
ATOM 729 O O . SER A 1 90 ? -16.979 0.002 7.704 1.00 83.31 90 SER A O 1
ATOM 731 N N . PRO A 1 91 ? -14.950 -0.777 7.105 1.00 78.94 91 PRO A N 1
ATOM 732 C CA . PRO A 1 91 ? -14.725 -1.529 8.340 1.00 78.94 91 PRO A CA 1
ATOM 733 C C . PRO A 1 91 ? -14.335 -0.650 9.544 1.00 78.94 91 PRO A C 1
ATOM 735 O O . PRO A 1 91 ? -14.140 -1.180 10.632 1.00 78.94 91 PRO A O 1
ATOM 738 N N . MET A 1 92 ? -14.182 0.667 9.366 1.00 79.00 92 MET A N 1
ATOM 739 C CA . MET A 1 92 ? -13.802 1.596 10.432 1.00 79.00 92 MET A CA 1
ATOM 740 C C . MET A 1 92 ? -15.044 2.241 11.054 1.00 79.00 92 MET A C 1
ATOM 742 O O . MET A 1 92 ? -15.787 2.954 10.373 1.00 79.00 92 MET A O 1
ATOM 746 N N . ASP A 1 93 ? -15.229 2.054 12.361 1.00 69.31 93 ASP A N 1
ATOM 747 C CA . ASP A 1 93 ? -16.307 2.700 13.111 1.00 69.31 93 ASP A CA 1
ATOM 748 C C . ASP A 1 93 ? -16.140 4.231 13.107 1.00 69.31 93 ASP A C 1
ATOM 750 O O . ASP A 1 93 ? -15.083 4.769 13.434 1.00 69.31 93 ASP A O 1
ATOM 754 N N . GLY A 1 94 ? -17.198 4.956 12.730 1.00 70.31 94 GLY A N 1
ATOM 755 C CA . GLY A 1 94 ? -17.225 6.426 12.738 1.00 70.31 94 GLY A CA 1
ATOM 756 C C . GLY A 1 94 ? -16.596 7.118 11.522 1.00 70.31 94 GLY A C 1
ATOM 757 O O . GLY A 1 94 ? -16.722 8.335 11.400 1.00 70.31 94 GLY A O 1
ATOM 758 N N . LEU A 1 95 ? -15.984 6.372 10.597 1.00 68.50 95 LEU A N 1
ATOM 759 C CA . LEU A 1 95 ? -15.492 6.883 9.313 1.00 68.50 95 LEU A CA 1
ATOM 760 C C . LEU A 1 95 ? -16.353 6.315 8.180 1.00 68.50 95 LEU A C 1
ATOM 762 O O . LEU A 1 95 ? -16.087 5.236 7.645 1.00 68.50 95 LEU A O 1
ATOM 766 N N . SER A 1 96 ? -17.413 7.045 7.823 1.00 63.53 96 SER A N 1
ATOM 767 C CA . SER A 1 96 ? -18.263 6.717 6.678 1.00 63.53 96 SER A CA 1
ATOM 768 C C . SER A 1 96 ? -17.489 6.959 5.388 1.00 63.53 96 SER A C 1
ATOM 770 O O . SER A 1 96 ? -17.263 8.093 4.969 1.00 63.53 96 SER A O 1
ATOM 772 N N . CYS A 1 97 ? -17.056 5.870 4.765 1.00 73.19 97 CYS A N 1
ATOM 773 C CA . CYS A 1 97 ? -16.408 5.892 3.467 1.00 73.19 97 CYS A CA 1
ATOM 774 C C . CYS A 1 97 ? -17.442 5.697 2.346 1.00 73.19 97 CYS A C 1
ATOM 776 O O . CYS A 1 97 ? -17.368 4.705 1.625 1.00 73.19 97 CYS A O 1
ATOM 778 N N . CYS A 1 98 ? -18.425 6.603 2.304 1.00 63.12 98 CYS A N 1
ATOM 779 C CA . CYS A 1 98 ? -19.426 6.896 1.267 1.00 63.12 98 CYS A CA 1
ATOM 780 C C . CYS A 1 98 ? -20.304 8.044 1.786 1.00 63.12 98 CYS A C 1
ATOM 782 O O . CYS A 1 98 ? -20.663 7.994 2.987 1.00 63.12 98 CYS A O 1
#

Organism: NCBI:txid317018

Solvent-accessible surface area (backbone atoms only — not comparable to full-atom values): 6184 Å² total; per-residue (Å²): 136,86,86,82,80,81,86,78,83,82,80,82,64,70,62,62,60,53,50,52,51,51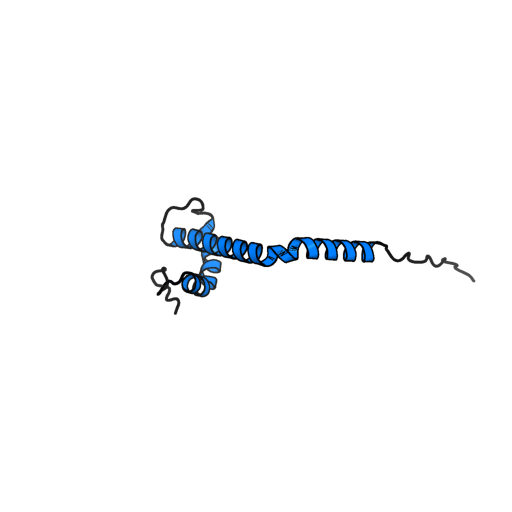,50,51,51,51,47,66,68,46,60,82,44,49,64,58,52,55,49,52,52,49,53,50,52,54,50,51,49,51,55,35,50,32,46,77,73,69,44,90,55,102,58,61,87,74,34,66,86,48,40,68,68,46,58,76,48,38,58,66,48,42,55,73,72,66,48,96,64,56,91,50,88,93,50,76,69,116

InterPro domains:
  IPR047717 CC-star protein [NF041419] (19-98)
  IPR058303 Protein of unknown function DUF7990 [PF25952] (16-98)

Secondary structure (DSSP, 8-state):
-----PPPP----THHHHHHHHHHHHHHHHGGGHHHHHHHHHHHHHHHHHHHHHHHTT---TTTTTSGGGHHHHHHHHHHHHHHHT-SS-SSTT----